Protein AF-A0A382W140-F1 (afdb_monomer_lite)

Radius of gyration: 18.47 Å; chains: 1; bounding box: 61×32×42 Å

Sequence (96 aa):
VRPHAYLLALFIAIIAVGCSSFDRDWGKAAGQSSQGIEGRWVGRWHSDHNQHNGVLRCLINKKSGDVYETRFHAKYKLSIFTISYPYDMEMTITRT

pLDDT: mean 88.65, std 7.66, range [60.28, 96.5]

Secondary structure (DSSP, 8-state):
--HHHHHHHHHHHHHHT---HHHHHHHHGGGPPPSSS-EEEEEEEE-TTT--EEEEEEEEEEEETTEEEEEEEEEEEETTEEEEEEEEEEEEPPP-

Foldseek 3Di:
DDVVVVVVVVVVVVVVVPDDPVVVVLVVLVPDDDPDDFGKDWDKDADPVPRDMDIKIKGWADDDDQKIKIWIWDWDDDPPDIDIDIDIDIDGDDDD

Structure (mmCIF, N/CA/C/O backbone):
data_AF-A0A382W140-F1
#
_entry.id   AF-A0A382W140-F1
#
loop_
_atom_site.group_PDB
_atom_site.id
_atom_site.type_symbol
_atom_site.label_atom_id
_atom_site.label_alt_id
_atom_site.label_comp_id
_atom_site.label_asym_id
_atom_site.label_entity_id
_atom_site.label_seq_id
_atom_site.pdbx_PDB_ins_code
_atom_site.Cartn_x
_atom_site.Cartn_y
_atom_site.Cartn_z
_atom_site.occupancy
_atom_site.B_iso_or_equiv
_atom_site.auth_seq_id
_atom_site.auth_comp_id
_atom_site.auth_asym_id
_atom_site.auth_atom_id
_atom_site.pdbx_PDB_model_num
ATOM 1 N N . VAL A 1 1 ? 42.313 -5.596 -18.307 1.00 60.28 1 VAL A N 1
ATOM 2 C CA . VAL A 1 1 ? 40.943 -5.919 -17.833 1.00 60.28 1 VAL A CA 1
ATOM 3 C C . VAL A 1 1 ? 39.965 -4.929 -18.461 1.00 60.28 1 VAL A C 1
ATOM 5 O O . VAL A 1 1 ? 40.348 -3.778 -18.621 1.00 60.28 1 VAL A O 1
ATOM 8 N N . ARG A 1 2 ? 38.788 -5.359 -18.943 1.00 80.75 2 ARG A N 1
ATOM 9 C CA . ARG A 1 2 ? 37.925 -4.537 -19.820 1.00 80.75 2 ARG A CA 1
ATOM 10 C C . ARG A 1 2 ? 36.994 -3.623 -18.994 1.00 80.75 2 ARG A C 1
ATOM 12 O O . ARG A 1 2 ? 36.103 -4.157 -18.342 1.00 80.75 2 ARG A O 1
ATOM 19 N N . PRO A 1 3 ? 37.125 -2.283 -19.051 1.00 78.88 3 PRO A N 1
ATOM 20 C CA . PRO A 1 3 ? 36.345 -1.351 -18.218 1.00 78.88 3 PRO A CA 1
ATOM 21 C C . PRO A 1 3 ? 34.826 -1.469 -18.427 1.00 78.88 3 PRO A C 1
ATOM 23 O O . PRO A 1 3 ? 34.052 -1.354 -17.483 1.00 78.88 3 PRO A O 1
ATOM 26 N N . HIS A 1 4 ? 34.404 -1.816 -19.643 1.00 84.50 4 HIS A N 1
ATOM 27 C CA . HIS A 1 4 ? 33.007 -2.067 -20.004 1.0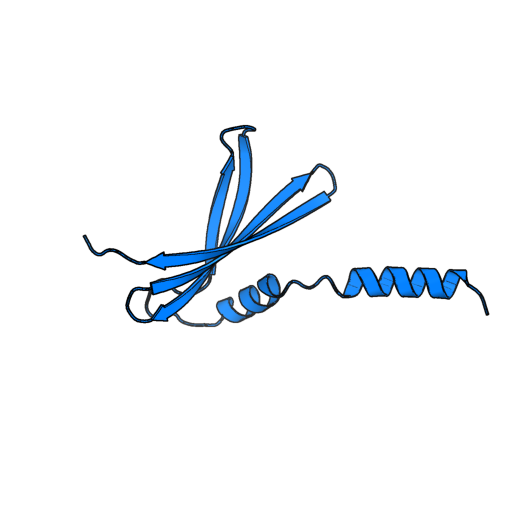0 84.50 4 HIS A CA 1
ATOM 28 C C . HIS A 1 4 ? 32.361 -3.209 -19.203 1.00 84.50 4 HIS A C 1
ATOM 30 O O . HIS A 1 4 ? 31.177 -3.140 -18.889 1.00 84.50 4 HIS A O 1
ATOM 36 N N . ALA A 1 5 ? 33.131 -4.239 -18.835 1.00 87.88 5 ALA A N 1
ATOM 37 C CA . ALA A 1 5 ? 32.616 -5.349 -18.037 1.00 87.88 5 ALA A CA 1
ATOM 38 C C . ALA A 1 5 ? 32.295 -4.907 -16.600 1.00 87.88 5 ALA A C 1
ATOM 40 O O . ALA A 1 5 ? 31.299 -5.344 -16.033 1.00 87.88 5 ALA A O 1
ATOM 41 N N . TYR A 1 6 ? 33.094 -3.994 -16.040 1.00 90.56 6 TYR A N 1
ATOM 42 C CA . TYR A 1 6 ? 32.853 -3.431 -14.712 1.00 90.56 6 TYR A CA 1
ATOM 43 C C . TYR A 1 6 ? 31.662 -2.474 -14.693 1.00 90.56 6 TYR A C 1
ATOM 45 O O . TYR A 1 6 ? 30.860 -2.529 -13.767 1.00 90.56 6 TYR A O 1
ATOM 53 N N . LEU A 1 7 ? 31.504 -1.646 -15.731 1.00 91.94 7 LEU A N 1
ATOM 54 C CA . LEU A 1 7 ? 30.344 -0.758 -15.862 1.00 91.94 7 LEU A CA 1
ATOM 55 C C . LEU A 1 7 ? 29.039 -1.544 -16.021 1.00 91.94 7 LEU A C 1
ATOM 57 O O . LEU A 1 7 ? 28.046 -1.221 -15.374 1.00 91.94 7 LEU A O 1
ATOM 61 N N . LEU A 1 8 ? 29.050 -2.609 -16.827 1.00 92.31 8 LEU A N 1
ATOM 62 C CA . LEU A 1 8 ? 27.895 -3.491 -16.980 1.00 92.31 8 LEU A CA 1
ATOM 63 C C . LEU A 1 8 ? 27.563 -4.218 -15.670 1.00 92.31 8 LEU A C 1
ATOM 65 O O . LEU A 1 8 ? 26.401 -4.261 -15.272 1.00 92.31 8 LEU A O 1
ATOM 69 N N . ALA A 1 9 ? 28.574 -4.748 -14.976 1.00 90.50 9 ALA A N 1
ATOM 70 C CA . ALA A 1 9 ? 28.383 -5.399 -13.683 1.00 90.50 9 ALA A CA 1
ATOM 71 C C . ALA A 1 9 ? 27.814 -4.431 -12.630 1.00 90.50 9 ALA A C 1
ATOM 73 O O . ALA A 1 9 ? 26.896 -4.799 -11.901 1.00 90.50 9 ALA A O 1
ATOM 74 N N . LEU A 1 10 ? 28.299 -3.184 -12.593 1.00 90.44 10 LEU A N 1
ATOM 75 C CA . LEU A 1 10 ? 27.784 -2.141 -11.705 1.00 90.44 10 LEU A CA 1
ATOM 76 C C . LEU A 1 10 ? 26.325 -1.790 -12.027 1.00 90.44 10 LEU A C 1
ATOM 78 O O . LEU A 1 10 ? 25.503 -1.690 -11.121 1.00 90.44 10 LEU A O 1
ATOM 82 N N . PHE A 1 11 ? 25.984 -1.655 -13.309 1.00 88.19 11 PHE A N 1
ATOM 83 C CA . PHE A 1 11 ? 24.617 -1.367 -13.744 1.00 88.19 11 PHE A CA 1
ATOM 84 C C . PHE A 1 11 ? 23.637 -2.488 -13.359 1.00 88.19 11 PHE A C 1
ATOM 86 O O . PHE A 1 11 ? 22.569 -2.218 -12.814 1.00 88.19 11 PHE A O 1
ATOM 93 N N . ILE A 1 12 ? 24.024 -3.752 -13.564 1.00 87.06 12 ILE A N 1
ATOM 94 C CA . ILE A 1 12 ? 23.226 -4.918 -13.152 1.00 87.06 12 ILE A CA 1
ATOM 95 C C . ILE A 1 12 ? 23.074 -4.962 -11.627 1.00 87.06 12 ILE A C 1
ATOM 97 O O . ILE A 1 12 ? 21.975 -5.212 -11.129 1.00 87.06 12 ILE A O 1
ATOM 101 N N . ALA A 1 13 ? 24.149 -4.680 -10.884 1.00 84.50 13 ALA A N 1
ATOM 102 C CA . ALA A 1 13 ? 24.110 -4.648 -9.426 1.00 84.50 13 ALA A CA 1
ATOM 103 C C . ALA A 1 13 ? 23.114 -3.598 -8.910 1.00 84.50 13 ALA A C 1
ATOM 105 O O . ALA A 1 13 ? 22.335 -3.904 -8.015 1.00 84.50 13 ALA A O 1
ATOM 106 N N . ILE A 1 14 ? 23.065 -2.402 -9.510 1.00 81.69 14 ILE A N 1
ATOM 107 C CA . ILE A 1 14 ? 22.118 -1.339 -9.129 1.00 81.69 14 ILE A CA 1
ATOM 108 C C . ILE A 1 14 ? 20.660 -1.773 -9.350 1.00 81.69 14 ILE A C 1
ATOM 110 O O . ILE A 1 14 ? 19.808 -1.520 -8.499 1.00 81.69 14 ILE A O 1
ATOM 114 N N . ILE A 1 15 ? 20.365 -2.470 -10.452 1.00 76.31 15 ILE A N 1
ATOM 115 C CA . ILE A 1 15 ? 19.005 -2.950 -10.751 1.00 76.31 15 ILE A CA 1
ATOM 116 C C . ILE A 1 15 ? 18.570 -4.050 -9.766 1.00 76.31 15 ILE A C 1
ATOM 118 O O . ILE A 1 15 ? 17.399 -4.116 -9.387 1.00 76.31 15 ILE A O 1
ATOM 122 N N . ALA A 1 16 ? 19.501 -4.890 -9.306 1.00 69.38 16 ALA A N 1
ATOM 123 C CA . ALA A 1 16 ? 19.202 -6.017 -8.422 1.00 69.38 16 ALA A CA 1
ATOM 124 C C . ALA A 1 16 ? 18.811 -5.615 -6.983 1.00 69.38 16 ALA A C 1
ATOM 126 O O . ALA A 1 16 ? 18.155 -6.393 -6.293 1.00 69.38 16 ALA A O 1
ATOM 127 N N . VAL A 1 17 ? 19.156 -4.405 -6.520 1.00 67.69 17 VAL A N 1
ATOM 128 C CA . VAL A 1 17 ? 18.848 -3.936 -5.148 1.00 67.69 17 VAL A CA 1
ATOM 129 C C . VAL A 1 17 ? 17.401 -3.414 -5.014 1.00 67.69 17 VAL A C 1
ATOM 131 O O . VAL A 1 17 ? 16.938 -3.122 -3.916 1.00 67.69 17 VAL A O 1
ATOM 134 N N . GLY A 1 18 ? 16.631 -3.351 -6.106 1.00 61.44 18 GLY A N 1
ATOM 135 C CA . GLY A 1 18 ? 15.292 -2.744 -6.158 1.00 61.44 18 GLY A CA 1
ATOM 136 C C . GLY A 1 18 ? 14.141 -3.476 -5.444 1.00 61.44 18 GLY A C 1
ATOM 137 O O . GLY A 1 18 ? 12.984 -3.117 -5.660 1.00 61.44 18 GLY A O 1
ATOM 138 N N . CYS A 1 19 ? 14.394 -4.492 -4.611 1.00 65.00 19 CYS A N 1
ATOM 139 C CA . CYS A 1 19 ? 13.326 -5.123 -3.826 1.00 65.00 19 CYS A CA 1
ATOM 140 C C . CYS A 1 19 ? 12.863 -4.184 -2.702 1.00 65.00 19 CYS A C 1
ATOM 142 O O . CYS A 1 19 ? 13.579 -3.967 -1.724 1.00 65.00 19 CYS A O 1
ATOM 144 N N . SER A 1 20 ? 11.650 -3.637 -2.825 1.00 78.50 20 SER A N 1
ATOM 145 C CA . SER A 1 20 ? 11.085 -2.753 -1.804 1.00 78.50 20 SER A CA 1
ATOM 146 C C . SER A 1 20 ? 10.817 -3.514 -0.497 1.00 78.50 20 SER A C 1
ATOM 148 O O . SER A 1 20 ? 10.417 -4.683 -0.500 1.00 78.50 20 SER A O 1
ATOM 150 N N . SER A 1 21 ? 10.995 -2.847 0.649 1.00 87.56 21 SER A N 1
ATOM 151 C CA . SER A 1 21 ? 10.580 -3.400 1.949 1.00 87.56 21 SER A CA 1
ATOM 152 C C . SER A 1 21 ? 9.083 -3.719 1.967 1.00 87.56 21 SER A C 1
ATOM 154 O O . SER A 1 21 ? 8.675 -4.714 2.560 1.00 87.56 21 SER A O 1
ATOM 156 N N . PHE A 1 22 ? 8.284 -2.926 1.247 1.00 91.62 22 PHE A N 1
ATOM 157 C CA . PHE A 1 22 ? 6.847 -3.113 1.116 1.00 91.62 22 PHE A CA 1
ATOM 158 C C . PHE A 1 22 ? 6.482 -4.465 0.496 1.00 91.62 22 PHE A C 1
ATOM 160 O O . PHE A 1 22 ? 5.670 -5.179 1.070 1.00 91.62 22 PHE A O 1
ATOM 167 N N . ASP A 1 23 ? 7.073 -4.853 -0.640 1.00 91.00 23 ASP A N 1
ATOM 168 C 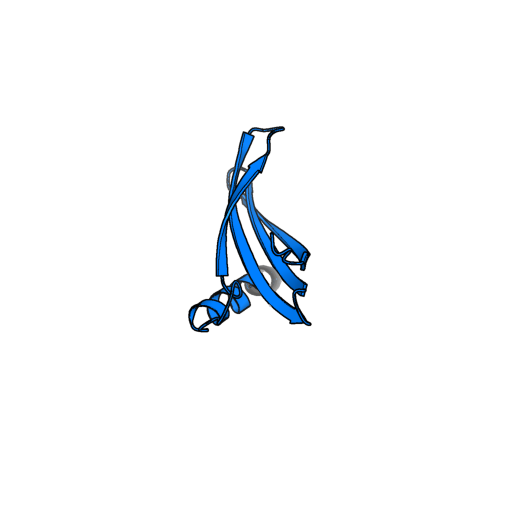CA . ASP A 1 23 ? 6.714 -6.111 -1.315 1.00 91.00 23 ASP A CA 1
ATOM 169 C C . ASP A 1 23 ? 7.058 -7.338 -0.459 1.00 91.00 23 ASP A C 1
ATOM 171 O O . ASP A 1 23 ? 6.298 -8.309 -0.410 1.00 91.00 23 ASP A O 1
ATOM 175 N N . ARG A 1 24 ? 8.172 -7.275 0.279 1.00 91.25 24 ARG A N 1
ATOM 176 C CA . ARG A 1 24 ? 8.544 -8.313 1.246 1.00 91.25 24 ARG A CA 1
ATOM 177 C C . ARG A 1 24 ? 7.527 -8.407 2.382 1.00 91.25 24 ARG A C 1
ATOM 179 O O . ARG A 1 24 ? 7.072 -9.503 2.707 1.00 91.25 24 ARG A O 1
ATOM 186 N N . ASP A 1 25 ? 7.187 -7.279 2.995 1.00 93.75 25 ASP A N 1
ATOM 187 C CA . ASP A 1 25 ? 6.266 -7.240 4.134 1.00 93.75 25 ASP A CA 1
ATOM 188 C C . ASP A 1 25 ? 4.832 -7.607 3.687 1.00 93.75 25 ASP A C 1
ATOM 190 O O . ASP A 1 25 ? 4.121 -8.326 4.387 1.00 93.75 25 ASP A O 1
ATOM 194 N N . TRP A 1 26 ? 4.458 -7.247 2.454 1.00 94.38 26 TRP A N 1
ATOM 195 C CA . TRP A 1 26 ? 3.231 -7.674 1.781 1.00 94.38 26 TRP A CA 1
ATOM 196 C C . TRP A 1 26 ? 3.160 -9.186 1.586 1.00 94.38 26 TRP A C 1
ATOM 198 O O . TRP A 1 26 ? 2.103 -9.782 1.778 1.00 94.38 26 TRP A O 1
ATOM 208 N N . GLY A 1 27 ? 4.265 -9.829 1.210 1.00 93.56 27 GLY A N 1
ATOM 209 C CA . GLY A 1 27 ? 4.334 -11.288 1.143 1.00 93.56 27 GLY A CA 1
ATOM 210 C C . GLY A 1 27 ? 4.123 -11.932 2.515 1.00 93.56 27 GLY A C 1
ATOM 211 O O . GLY A 1 27 ? 3.305 -12.839 2.650 1.00 93.56 27 GLY A O 1
ATOM 212 N N . LYS A 1 28 ? 4.802 -11.420 3.549 1.00 92.44 28 LYS A N 1
ATOM 213 C CA . LYS A 1 28 ? 4.703 -11.935 4.927 1.00 92.44 28 LYS A CA 1
ATOM 214 C C . LYS A 1 28 ? 3.289 -11.828 5.501 1.00 92.44 28 LYS A C 1
ATOM 216 O O . LYS A 1 28 ? 2.799 -12.787 6.090 1.00 92.44 28 LYS A O 1
ATOM 221 N N . ALA A 1 29 ? 2.614 -10.703 5.272 1.00 92.50 29 ALA A N 1
ATOM 222 C CA . ALA A 1 29 ? 1.256 -10.468 5.759 1.00 92.50 29 ALA A CA 1
ATOM 223 C C . ALA A 1 29 ? 0.198 -11.386 5.107 1.00 92.50 29 ALA A C 1
ATOM 225 O O . ALA A 1 29 ? -0.935 -11.442 5.570 1.00 92.50 29 ALA A O 1
ATOM 226 N N . ALA A 1 30 ? 0.533 -12.118 4.036 1.00 89.25 30 ALA A N 1
ATOM 227 C CA . ALA A 1 30 ? -0.395 -13.040 3.380 1.00 89.25 30 ALA A CA 1
ATOM 228 C C . ALA A 1 30 ? -0.744 -14.278 4.215 1.00 89.25 30 ALA A C 1
ATOM 230 O O . ALA A 1 30 ? -1.823 -14.832 4.030 1.00 89.25 30 ALA A O 1
ATOM 231 N N . GLY A 1 31 ? 0.167 -14.715 5.087 1.00 82.75 31 GLY A N 1
ATOM 232 C CA . GLY A 1 31 ? 0.007 -15.923 5.902 1.00 82.75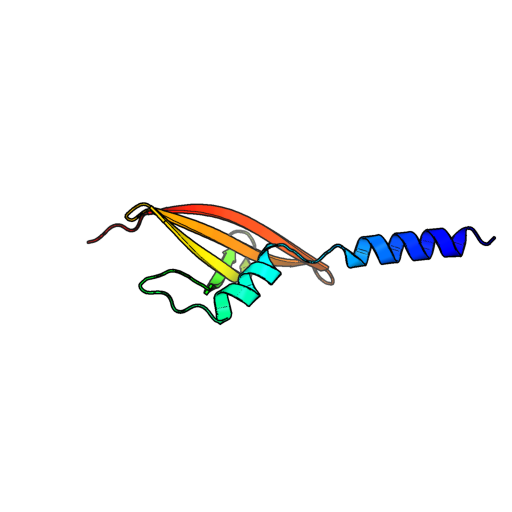 31 GLY A CA 1
ATOM 233 C C . GLY A 1 31 ? -0.371 -15.654 7.358 1.00 82.75 31 GLY A C 1
ATOM 234 O O . GLY A 1 31 ? -0.398 -16.587 8.153 1.00 82.75 31 GLY A O 1
ATOM 235 N N . GLN A 1 32 ? -0.613 -14.397 7.731 1.00 85.44 32 GLN A N 1
ATOM 236 C CA . GLN A 1 32 ? -0.925 -14.015 9.105 1.00 85.44 32 GLN A CA 1
ATOM 237 C C . GLN A 1 32 ? -2.440 -13.901 9.281 1.00 85.44 32 GLN A C 1
ATOM 239 O O . GLN A 1 32 ? -3.097 -13.165 8.549 1.00 85.44 32 GLN A O 1
ATOM 244 N N . SER A 1 33 ? -2.998 -14.619 10.257 1.00 80.75 33 SER A N 1
ATOM 245 C CA . SER A 1 33 ? -4.383 -14.417 10.686 1.00 80.75 33 SER A CA 1
ATOM 246 C C . SER A 1 33 ? -4.477 -13.131 11.507 1.00 80.75 33 SER A C 1
ATOM 248 O O . SER A 1 33 ? -3.768 -13.005 12.508 1.00 80.75 33 SER A O 1
ATOM 250 N N . SER A 1 34 ? -5.350 -12.201 11.123 1.00 82.12 34 SER A N 1
ATOM 251 C CA . SER A 1 34 ? -5.672 -11.022 11.931 1.00 82.12 34 SER A CA 1
ATOM 252 C C . SER A 1 34 ? -6.969 -11.230 12.715 1.00 82.12 34 SER A C 1
ATOM 254 O O . SER A 1 34 ? -7.856 -11.973 12.299 1.00 82.12 34 SER A O 1
ATOM 256 N N . GLN A 1 35 ? -7.054 -10.603 13.890 1.00 82.75 35 GLN A N 1
ATOM 257 C CA . GLN A 1 35 ? -8.246 -10.624 14.749 1.00 82.75 35 GLN A CA 1
ATOM 258 C C . GLN A 1 35 ? -9.136 -9.384 14.547 1.00 82.75 35 GLN A C 1
ATOM 260 O O . GLN A 1 35 ? -10.162 -9.247 15.210 1.00 82.75 35 GLN A O 1
ATOM 265 N N . GLY A 1 36 ? -8.749 -8.481 13.646 1.00 87.31 36 GLY A N 1
ATOM 266 C CA . GLY A 1 36 ? -9.453 -7.246 13.330 1.00 87.31 36 GLY A CA 1
ATOM 267 C C . GLY A 1 36 ? -9.206 -6.827 11.882 1.00 87.31 36 GLY A C 1
ATOM 268 O O . GLY A 1 36 ? -9.302 -7.638 10.964 1.00 87.31 36 GLY A O 1
ATOM 269 N N . ILE A 1 37 ? -8.912 -5.544 11.670 1.00 91.94 37 ILE A N 1
ATOM 270 C CA . ILE A 1 37 ? -8.690 -4.980 10.329 1.00 91.94 37 ILE A CA 1
ATOM 271 C C . ILE A 1 37 ? -7.229 -5.069 9.866 1.00 91.94 37 ILE A C 1
ATOM 273 O O . ILE A 1 37 ? -6.878 -4.517 8.827 1.00 91.94 37 ILE A O 1
ATOM 277 N N . GLU A 1 38 ? -6.341 -5.687 10.639 1.00 94.69 38 GLU A N 1
ATOM 278 C CA . GLU A 1 38 ? -4.925 -5.779 10.296 1.00 94.69 38 GLU A CA 1
ATOM 279 C C . GLU A 1 38 ? -4.693 -6.666 9.067 1.00 94.69 38 GLU A C 1
ATOM 281 O O . GLU A 1 38 ? -5.496 -7.539 8.726 1.00 94.69 38 GLU A O 1
ATOM 286 N N . GLY A 1 39 ? -3.545 -6.468 8.424 1.00 94.69 39 GLY A N 1
ATOM 287 C CA . GLY A 1 39 ? -3.098 -7.262 7.291 1.00 94.69 39 GLY A CA 1
ATOM 288 C C . GLY A 1 39 ? -3.194 -6.512 5.968 1.00 94.69 39 GLY A C 1
ATOM 289 O O . GLY A 1 39 ? -2.947 -5.307 5.883 1.00 94.69 39 GLY A O 1
ATOM 290 N N . ARG A 1 40 ? -3.467 -7.264 4.900 1.00 95.62 40 ARG A N 1
ATOM 291 C CA . ARG A 1 40 ? -3.369 -6.782 3.519 1.00 95.62 40 ARG A CA 1
ATOM 292 C C . ARG A 1 40 ? -4.706 -6.300 3.002 1.00 95.62 40 ARG A C 1
ATOM 294 O O . ARG A 1 40 ? -5.662 -7.066 2.934 1.00 95.62 40 ARG A O 1
ATOM 301 N N . TRP A 1 41 ? -4.698 -5.083 2.487 1.00 95.50 41 TRP A N 1
ATOM 302 C CA . TRP A 1 41 ? -5.849 -4.464 1.858 1.00 95.50 41 TRP A CA 1
ATOM 303 C C . TRP A 1 41 ? -5.539 -4.097 0.417 1.00 95.50 41 TRP A C 1
ATOM 305 O O . TRP A 1 41 ? -4.453 -3.611 0.089 1.00 95.50 41 TRP A O 1
ATOM 315 N N . VAL A 1 42 ? -6.511 -4.347 -0.456 1.00 96.25 42 VAL A N 1
ATOM 316 C CA . VAL A 1 42 ? -6.461 -3.963 -1.865 1.00 96.25 42 VAL A CA 1
ATOM 317 C C . VAL A 1 42 ? -7.672 -3.092 -2.155 1.00 96.25 42 VAL A C 1
ATOM 319 O O . VAL A 1 42 ? -8.808 -3.527 -2.002 1.00 96.25 42 VAL A O 1
ATOM 322 N N . GLY A 1 43 ? -7.411 -1.869 -2.596 1.00 95.00 43 GLY A N 1
ATOM 323 C CA . GLY A 1 43 ? -8.408 -0.923 -3.071 1.00 95.00 43 GLY A CA 1
ATOM 324 C C . GLY A 1 43 ? -8.017 -0.333 -4.422 1.00 95.00 43 GLY A C 1
ATOM 325 O O . GLY A 1 43 ? -7.166 -0.862 -5.148 1.00 95.00 43 GLY A O 1
ATOM 326 N N . ARG A 1 44 ? -8.633 0.801 -4.753 1.00 94.69 44 ARG A N 1
ATOM 327 C CA . ARG A 1 44 ? -8.355 1.575 -5.964 1.00 94.69 44 ARG A CA 1
ATOM 328 C C . ARG A 1 44 ? -8.036 3.013 -5.576 1.00 94.69 44 ARG A C 1
ATOM 330 O O . ARG A 1 44 ? -8.780 3.606 -4.806 1.00 94.69 44 ARG A O 1
ATOM 337 N N . TRP A 1 45 ? -6.958 3.564 -6.126 1.00 92.94 45 TRP A N 1
ATOM 338 C CA . TRP A 1 45 ? -6.721 5.005 -6.099 1.00 92.94 45 TRP A CA 1
ATOM 339 C C . TRP A 1 45 ? -7.314 5.635 -7.360 1.00 92.94 45 TRP A C 1
ATOM 341 O O . TRP A 1 45 ? -7.310 5.010 -8.426 1.00 92.94 45 TRP A O 1
ATOM 351 N N . HIS A 1 46 ? -7.821 6.855 -7.235 1.00 93.81 46 HIS A N 1
ATOM 352 C CA . HIS A 1 46 ? -8.376 7.648 -8.326 1.00 93.81 46 HIS A CA 1
ATOM 353 C C . HIS A 1 46 ? -7.936 9.104 -8.152 1.00 93.81 46 HIS A C 1
ATOM 355 O O . HIS A 1 46 ? -7.884 9.598 -7.029 1.00 93.81 46 HIS A O 1
ATOM 361 N N . SER A 1 47 ? -7.573 9.758 -9.252 1.00 91.44 47 SER A N 1
ATOM 362 C CA . SER A 1 47 ? -7.195 11.168 -9.301 1.00 91.44 47 SER A CA 1
ATOM 363 C C . SER A 1 47 ? -8.254 11.934 -10.075 1.00 91.44 47 SER A C 1
ATOM 365 O O . SER A 1 47 ? -8.372 11.763 -11.287 1.00 91.44 47 SER A O 1
ATOM 367 N N . ASP A 1 48 ? -8.976 12.823 -9.399 1.00 95.62 48 ASP A N 1
ATOM 368 C CA . ASP A 1 48 ? -10.003 13.645 -10.046 1.00 95.62 48 ASP A CA 1
ATOM 369 C C . ASP A 1 48 ? -9.397 14.618 -11.074 1.00 95.62 48 ASP A C 1
ATOM 371 O O . ASP A 1 48 ? -10.020 14.935 -12.086 1.00 95.62 48 ASP A O 1
ATOM 375 N N . HIS A 1 49 ? -8.148 15.047 -10.861 1.00 93.94 49 HIS A N 1
ATOM 376 C CA . HIS A 1 49 ? -7.471 16.032 -11.707 1.00 93.94 49 HIS A CA 1
ATOM 377 C C . HIS A 1 49 ? -7.192 15.532 -13.132 1.00 93.94 49 HIS A C 1
ATOM 379 O O . HIS A 1 49 ? -7.382 16.267 -14.096 1.00 93.94 49 HIS A O 1
ATOM 385 N N . ASN A 1 50 ? -6.718 14.292 -13.273 1.00 92.19 50 ASN A N 1
ATOM 386 C CA . ASN A 1 50 ? -6.305 13.727 -14.566 1.00 92.19 50 ASN A CA 1
ATOM 387 C C . ASN A 1 50 ? -6.960 12.377 -14.883 1.00 92.19 50 ASN A C 1
ATOM 389 O O . ASN A 1 50 ? -6.572 11.723 -15.847 1.00 92.19 50 ASN A O 1
ATOM 393 N N . GLN A 1 51 ? -7.925 11.946 -14.066 1.00 93.38 51 GLN A N 1
ATOM 394 C CA . GLN A 1 51 ? -8.687 10.700 -14.208 1.00 93.38 51 GLN A CA 1
ATOM 395 C C . GLN A 1 51 ? -7.838 9.418 -14.162 1.00 93.38 51 GLN A C 1
ATOM 397 O O . GLN A 1 51 ? -8.341 8.302 -14.354 1.00 93.38 51 GLN A O 1
ATOM 402 N N . HIS A 1 52 ? -6.544 9.541 -13.856 1.00 91.31 52 HIS A N 1
ATOM 403 C CA . HIS A 1 52 ? -5.694 8.384 -13.655 1.00 91.31 52 HIS A CA 1
ATOM 404 C C . HIS A 1 52 ? -6.141 7.624 -12.412 1.00 91.31 52 HIS A C 1
ATOM 406 O O . HIS A 1 52 ? -6.601 8.187 -11.420 1.00 91.31 52 HIS A O 1
ATOM 412 N N . ASN A 1 53 ? -6.021 6.307 -12.485 1.00 93.50 53 ASN A N 1
ATOM 413 C CA . ASN A 1 53 ? -6.443 5.421 -11.422 1.00 93.50 53 ASN A CA 1
ATOM 414 C C . ASN A 1 53 ? -5.653 4.117 -11.481 1.00 93.50 53 ASN A C 1
ATOM 416 O O . ASN A 1 53 ? -5.016 3.787 -12.486 1.00 93.50 53 ASN A O 1
ATOM 420 N N . GLY A 1 54 ? -5.705 3.353 -10.399 1.00 92.25 54 GLY A N 1
ATOM 421 C CA . GLY A 1 54 ? -5.009 2.080 -10.340 1.00 92.25 54 GLY A CA 1
ATOM 422 C C . GLY A 1 54 ? -5.211 1.349 -9.028 1.00 92.25 54 GLY A C 1
ATOM 423 O O . GLY A 1 54 ? -5.933 1.796 -8.141 1.00 92.25 54 GLY A O 1
ATOM 424 N N . VAL A 1 55 ? -4.564 0.193 -8.911 1.00 94.12 55 VAL A N 1
ATOM 425 C CA . VAL A 1 55 ? -4.596 -0.604 -7.683 1.00 94.12 55 VAL A CA 1
ATOM 426 C C . VAL A 1 55 ? -3.847 0.134 -6.578 1.00 94.12 55 VAL A C 1
ATOM 428 O O . VAL A 1 55 ? -2.714 0.578 -6.778 1.00 94.12 55 VAL A O 1
ATOM 431 N N . LEU A 1 56 ? -4.476 0.217 -5.410 1.00 95.19 56 LEU A N 1
ATOM 432 C CA . LEU A 1 56 ? -3.880 0.718 -4.181 1.00 95.19 56 LEU A CA 1
ATOM 433 C C . LEU A 1 56 ? -3.736 -0.446 -3.207 1.00 95.19 56 LEU A C 1
ATOM 435 O O . LEU A 1 56 ? -4.729 -1.058 -2.820 1.00 95.19 56 LEU A O 1
ATOM 439 N N . ARG A 1 57 ? -2.504 -0.774 -2.826 1.00 96.25 57 ARG A N 1
ATOM 440 C CA . ARG A 1 57 ? -2.248 -1.741 -1.755 1.00 96.25 57 ARG A CA 1
ATOM 441 C C . ARG A 1 57 ? -2.069 -0.994 -0.444 1.00 96.25 57 ARG A C 1
ATOM 443 O O . ARG A 1 57 ? -1.500 0.093 -0.446 1.00 96.25 57 ARG A O 1
ATOM 450 N N . CYS A 1 58 ? -2.519 -1.584 0.653 1.00 96.50 58 CYS A N 1
ATOM 451 C CA . CYS A 1 58 ? -2.287 -1.060 1.989 1.00 96.50 58 CYS A CA 1
ATOM 452 C C . CYS A 1 58 ? -1.960 -2.195 2.961 1.00 96.50 58 CYS A C 1
ATOM 454 O O . CYS A 1 58 ? -2.578 -3.260 2.913 1.00 96.50 58 CYS A O 1
ATOM 456 N N . LEU A 1 59 ? -0.966 -1.973 3.815 1.00 96.44 59 LEU A N 1
ATOM 457 C CA . LEU A 1 59 ? -0.695 -2.810 4.977 1.00 96.44 59 LEU A CA 1
ATOM 458 C C . LEU A 1 59 ? -1.170 -2.079 6.220 1.00 96.44 59 LEU A C 1
ATOM 460 O O . LEU A 1 59 ? -0.727 -0.959 6.458 1.00 96.44 59 LEU A O 1
ATOM 464 N N . ILE A 1 60 ? -2.040 -2.717 6.998 1.00 95.81 60 ILE A N 1
ATOM 465 C CA . ILE A 1 60 ? -2.539 -2.183 8.264 1.00 95.81 60 ILE A CA 1
ATOM 466 C C . ILE A 1 60 ? -1.937 -3.001 9.402 1.00 95.81 60 ILE A C 1
ATOM 468 O O . ILE A 1 60 ? -2.125 -4.216 9.454 1.00 95.81 60 ILE A O 1
ATOM 472 N N . ASN A 1 61 ? -1.243 -2.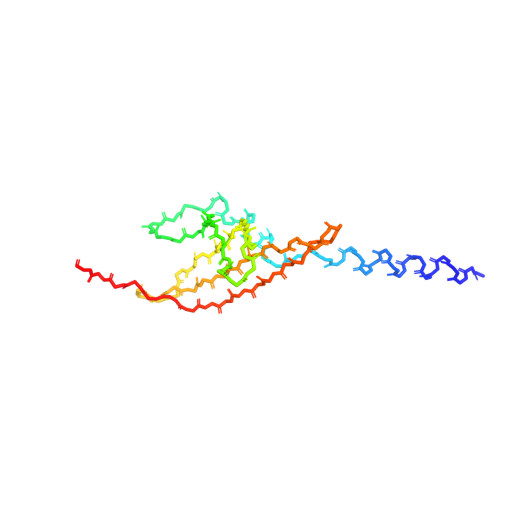338 10.323 1.00 94.00 61 ASN A N 1
ATOM 473 C CA . ASN A 1 61 ? -0.669 -2.943 11.520 1.00 94.00 61 ASN A CA 1
ATOM 474 C C . ASN A 1 61 ? -1.195 -2.225 12.760 1.00 94.00 61 ASN A C 1
ATOM 476 O O . ASN A 1 61 ? -1.229 -0.997 12.812 1.00 94.00 61 ASN A O 1
ATOM 480 N N . LYS A 1 62 ? -1.584 -2.976 13.788 1.00 93.38 62 LYS A N 1
ATOM 481 C CA . LYS A 1 62 ? -2.010 -2.387 15.059 1.00 93.38 62 LYS A CA 1
ATOM 482 C C . LYS A 1 62 ? -0.810 -1.792 15.796 1.00 93.38 62 LYS A C 1
ATOM 484 O O . LYS A 1 62 ? 0.176 -2.492 16.008 1.00 93.38 62 LYS A O 1
ATOM 489 N N . LYS A 1 63 ? -0.907 -0.519 16.196 1.00 91.81 63 LYS A N 1
ATOM 490 C CA . LYS A 1 63 ? 0.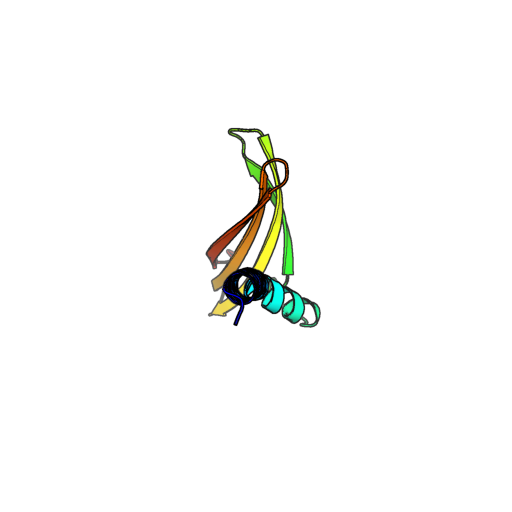099 0.151 17.035 1.00 91.81 63 LYS A CA 1
ATOM 491 C C . LYS A 1 63 ? -0.268 0.035 18.511 1.00 91.81 63 LYS A C 1
ATOM 493 O O . LYS A 1 63 ? 0.437 -0.619 19.273 1.00 91.81 63 LYS A O 1
ATOM 498 N N . SER A 1 64 ? -1.387 0.638 18.912 1.00 90.62 64 SER A N 1
ATOM 499 C CA . SER A 1 64 ? -1.843 0.654 20.309 1.00 90.62 64 SER A CA 1
ATOM 500 C C . SER A 1 64 ? -3.314 1.049 20.410 1.00 90.62 64 SER A C 1
ATOM 502 O O . SER A 1 64 ? -3.729 2.011 19.770 1.00 90.62 64 SER A O 1
ATOM 504 N N . GLY A 1 65 ? -4.096 0.367 21.252 1.00 89.38 65 GLY A N 1
ATOM 505 C CA . GLY A 1 65 ? -5.519 0.686 21.422 1.00 89.38 65 GLY A CA 1
ATOM 506 C C . GLY A 1 65 ? -6.283 0.600 20.096 1.00 89.38 65 GLY A C 1
ATOM 507 O O . GLY A 1 65 ? -6.257 -0.446 19.448 1.00 89.38 65 GLY A O 1
ATOM 508 N N . ASP A 1 66 ? -6.919 1.702 19.693 1.00 91.00 66 ASP A N 1
ATOM 509 C CA . ASP A 1 66 ? -7.618 1.845 18.405 1.00 91.00 66 ASP A CA 1
ATOM 510 C C . ASP A 1 66 ? -6.779 2.584 17.334 1.00 91.00 66 ASP A C 1
ATOM 512 O O . ASP A 1 66 ? -7.314 2.984 16.299 1.00 91.00 66 ASP A O 1
ATOM 516 N N . VAL A 1 67 ? -5.469 2.757 17.567 1.00 94.38 67 VAL A N 1
ATOM 517 C CA . VAL A 1 67 ? -4.513 3.364 16.625 1.00 94.38 67 VAL A CA 1
ATOM 518 C C . VAL A 1 67 ? -3.784 2.289 15.823 1.00 94.38 67 VAL A C 1
ATOM 520 O O . VAL A 1 67 ? -3.219 1.332 16.370 1.00 94.38 67 VAL A O 1
ATOM 523 N N . TYR A 1 68 ? -3.747 2.497 14.514 1.00 95.56 68 TYR A N 1
ATOM 524 C CA . TYR A 1 68 ? -3.136 1.623 13.526 1.00 95.56 68 TYR A CA 1
ATOM 525 C C . TYR A 1 68 ? -2.134 2.409 12.689 1.00 95.56 68 TYR A C 1
ATOM 527 O O . TYR A 1 68 ? -2.349 3.568 12.343 1.00 95.56 68 TYR A O 1
ATOM 535 N N . GLU A 1 69 ? -1.036 1.760 12.335 1.00 95.56 69 GLU A N 1
ATOM 536 C CA . GLU A 1 69 ? -0.161 2.218 11.268 1.00 95.56 69 GLU A CA 1
ATOM 537 C C . GLU A 1 69 ? -0.654 1.651 9.944 1.00 95.56 69 GLU A C 1
ATOM 539 O O . GLU A 1 69 ? -0.977 0.466 9.835 1.00 95.56 69 GLU A O 1
ATOM 544 N N . THR A 1 70 ? -0.683 2.499 8.928 1.00 96.19 70 THR A N 1
ATOM 545 C CA . THR A 1 70 ? -1.072 2.120 7.577 1.00 96.19 70 THR A CA 1
ATOM 546 C C . THR A 1 70 ? 0.033 2.506 6.612 1.00 96.19 70 THR A C 1
ATOM 548 O O . THR A 1 70 ? 0.556 3.616 6.666 1.00 96.19 70 THR A O 1
ATOM 551 N N . ARG A 1 71 ? 0.413 1.572 5.743 1.00 96.25 71 ARG A N 1
ATOM 552 C CA . ARG A 1 71 ? 1.429 1.778 4.707 1.00 96.25 71 ARG A CA 1
ATOM 553 C C . ARG A 1 71 ? 0.771 1.578 3.359 1.00 96.25 71 ARG A C 1
ATOM 555 O O . ARG A 1 71 ? 0.491 0.445 2.964 1.00 96.25 71 ARG A O 1
ATOM 562 N N . PHE A 1 72 ? 0.487 2.669 2.669 1.00 95.50 72 PHE A N 1
ATOM 563 C CA . PHE A 1 72 ? -0.098 2.666 1.339 1.00 95.50 72 PHE A CA 1
ATOM 564 C C . PHE A 1 72 ? 0.985 2.538 0.278 1.00 95.50 72 PHE A C 1
ATOM 566 O O . PHE A 1 72 ? 2.075 3.087 0.396 1.00 95.50 72 PHE A O 1
ATOM 573 N N . HIS A 1 73 ? 0.669 1.817 -0.789 1.00 94.31 73 HIS A N 1
ATOM 574 C CA . HIS A 1 73 ? 1.558 1.623 -1.920 1.00 94.31 73 HIS A CA 1
ATOM 575 C C . HIS A 1 73 ? 0.752 1.665 -3.214 1.00 94.31 73 HIS A C 1
ATOM 577 O O . HIS A 1 73 ? 0.092 0.694 -3.611 1.00 94.31 73 HIS A O 1
ATOM 583 N N . ALA A 1 74 ? 0.794 2.826 -3.863 1.00 92.94 74 ALA A N 1
ATOM 584 C CA . ALA A 1 74 ? 0.174 3.053 -5.158 1.00 92.94 74 ALA A CA 1
ATOM 585 C C . ALA A 1 74 ? 1.186 2.801 -6.275 1.00 92.94 74 ALA A C 1
ATOM 587 O O . ALA A 1 74 ? 2.369 3.116 -6.143 1.00 92.94 74 ALA A O 1
ATOM 588 N N . LYS A 1 75 ? 0.707 2.276 -7.405 1.00 89.44 75 LYS A N 1
ATOM 589 C CA . LYS A 1 75 ? 1.475 2.233 -8.653 1.00 89.44 75 LYS A CA 1
ATOM 590 C C . LYS A 1 75 ? 0.877 3.207 -9.653 1.00 89.44 75 LYS A C 1
ATOM 592 O O . LYS A 1 75 ? -0.323 3.156 -9.926 1.00 89.44 75 LYS A O 1
ATOM 597 N N . TYR A 1 76 ? 1.735 4.044 -10.215 1.00 87.19 76 TYR A N 1
ATOM 598 C CA . TYR A 1 76 ? 1.419 5.012 -11.248 1.00 87.19 76 TYR A CA 1
ATOM 599 C C . TYR A 1 76 ? 2.112 4.603 -12.549 1.00 87.19 76 TYR A C 1
ATOM 601 O O . TYR A 1 76 ? 3.332 4.432 -12.589 1.00 87.19 76 TYR A O 1
ATOM 609 N N . LYS A 1 77 ? 1.332 4.403 -13.613 1.00 85.06 77 LYS A N 1
ATOM 610 C CA . LYS A 1 77 ? 1.850 3.981 -14.920 1.00 85.06 77 LYS A CA 1
ATOM 611 C C . LYS A 1 77 ? 2.124 5.202 -15.798 1.00 85.06 77 LYS A C 1
ATOM 613 O O . LYS A 1 77 ? 1.222 5.990 -16.062 1.00 85.06 77 LYS A O 1
ATOM 618 N N . LEU A 1 78 ? 3.361 5.322 -16.268 1.00 84.25 78 LEU A N 1
ATOM 619 C CA . LEU A 1 78 ? 3.861 6.335 -17.196 1.00 84.25 78 LEU A CA 1
ATOM 620 C C . LEU A 1 78 ? 4.319 5.648 -18.481 1.00 84.25 78 LEU A C 1
ATOM 622 O O . LEU A 1 78 ? 5.495 5.316 -18.613 1.00 84.25 78 LEU A O 1
ATOM 626 N N . SER A 1 79 ? 3.404 5.433 -19.429 1.00 82.88 79 SER A N 1
ATOM 627 C CA . SER A 1 79 ? 3.704 4.713 -20.67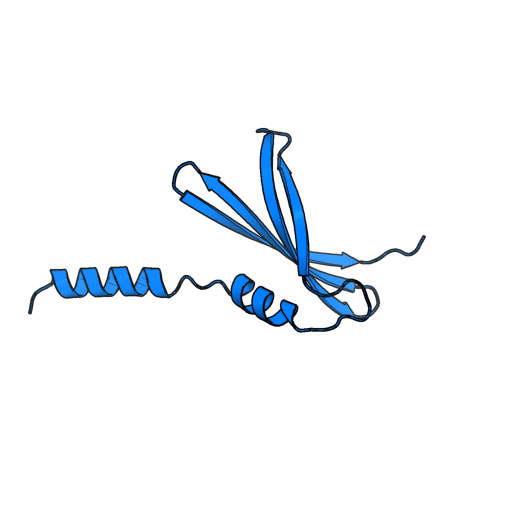6 1.00 82.88 79 SER A CA 1
ATOM 628 C C . SER A 1 79 ? 4.403 3.367 -20.382 1.00 82.88 79 SER A C 1
ATOM 630 O O . SER A 1 79 ? 3.763 2.461 -19.849 1.00 82.88 79 SER A O 1
ATOM 632 N N . ILE A 1 80 ? 5.708 3.247 -20.646 1.00 84.19 80 ILE A N 1
ATOM 633 C CA . ILE A 1 80 ? 6.521 2.043 -20.399 1.00 84.19 80 ILE A CA 1
ATOM 634 C C . ILE A 1 80 ? 7.069 1.913 -18.967 1.00 84.19 80 ILE A C 1
ATOM 636 O O . ILE A 1 80 ? 7.556 0.849 -18.593 1.00 84.19 80 ILE A O 1
ATOM 640 N N . PHE A 1 81 ? 6.997 2.966 -18.153 1.00 83.25 81 PHE A N 1
ATOM 641 C CA . PHE A 1 81 ? 7.498 2.970 -16.781 1.00 83.25 81 PHE A CA 1
ATOM 642 C C . PHE A 1 81 ? 6.360 2.828 -15.772 1.00 83.25 81 PHE A C 1
ATOM 644 O O . PHE A 1 81 ? 5.247 3.308 -15.973 1.00 83.25 81 PHE A O 1
ATOM 651 N N . THR A 1 82 ? 6.636 2.178 -14.644 1.00 83.62 82 THR A N 1
ATOM 652 C CA . THR A 1 82 ? 5.738 2.177 -13.485 1.00 83.62 82 THR A CA 1
ATOM 653 C C . THR A 1 82 ? 6.500 2.713 -12.290 1.00 83.62 82 THR A C 1
ATOM 655 O O . THR A 1 82 ? 7.499 2.125 -11.883 1.00 83.62 82 THR A O 1
ATOM 658 N N . ILE A 1 83 ? 6.015 3.813 -11.726 1.00 85.25 83 ILE A N 1
ATOM 659 C CA . ILE A 1 83 ? 6.553 4.396 -10.499 1.00 85.25 83 ILE A CA 1
ATOM 660 C C . ILE A 1 83 ? 5.659 3.960 -9.345 1.00 85.25 83 ILE A C 1
ATOM 662 O O . ILE A 1 83 ? 4.439 3.869 -9.497 1.00 85.25 83 ILE A O 1
ATOM 666 N N . SER A 1 84 ? 6.266 3.656 -8.203 1.00 84.38 84 SER A N 1
ATOM 667 C CA . SER A 1 84 ? 5.522 3.350 -6.983 1.00 84.38 84 SER A CA 1
ATOM 668 C C . SER A 1 84 ? 5.687 4.480 -5.977 1.00 84.38 84 SER A C 1
ATOM 670 O O . SER A 1 84 ? 6.773 5.042 -5.861 1.00 84.38 84 SER A O 1
ATOM 672 N N . TYR A 1 85 ? 4.614 4.794 -5.259 1.00 81.44 85 TYR A N 1
ATOM 673 C CA . TYR A 1 85 ? 4.589 5.836 -4.237 1.00 81.44 85 TYR A CA 1
ATOM 674 C C . TYR A 1 85 ? 4.173 5.212 -2.901 1.00 81.44 85 TYR A C 1
ATOM 676 O O . TYR A 1 85 ? 2.999 4.844 -2.756 1.00 81.44 85 TYR A O 1
ATOM 684 N N . PRO A 1 86 ? 5.117 5.026 -1.957 1.00 86.50 86 PRO A N 1
ATOM 685 C CA . PRO A 1 86 ? 4.792 4.636 -0.595 1.00 86.50 86 PRO A CA 1
ATOM 686 C C . PRO A 1 86 ? 4.287 5.848 0.196 1.00 86.50 86 PRO A C 1
ATOM 688 O O . PRO A 1 86 ? 4.812 6.952 0.047 1.00 86.50 86 PRO A O 1
ATOM 691 N N . TYR A 1 87 ? 3.284 5.640 1.041 1.00 89.88 87 TYR A N 1
ATOM 692 C CA . TYR A 1 87 ? 2.781 6.662 1.952 1.00 89.88 87 TYR A CA 1
ATOM 693 C C . TYR A 1 87 ? 2.354 6.021 3.267 1.00 89.88 87 TYR A C 1
ATOM 695 O O . TYR A 1 87 ? 1.441 5.195 3.287 1.00 89.88 87 TYR A O 1
ATOM 703 N N . ASP A 1 88 ? 3.013 6.412 4.351 1.00 93.19 88 ASP A N 1
ATOM 704 C CA . ASP A 1 88 ? 2.779 5.851 5.675 1.00 93.19 88 ASP A CA 1
ATOM 705 C C . ASP A 1 88 ? 2.007 6.872 6.517 1.00 93.19 88 ASP A C 1
ATOM 707 O O . ASP A 1 88 ? 2.367 8.050 6.568 1.00 93.19 88 ASP A O 1
ATOM 711 N N . MET A 1 89 ? 0.927 6.432 7.160 1.00 93.81 89 MET A N 1
ATOM 712 C CA . MET A 1 89 ? 0.082 7.289 7.989 1.00 93.81 89 MET A CA 1
ATOM 713 C C . MET A 1 89 ? -0.511 6.526 9.170 1.00 93.81 89 MET A C 1
ATOM 715 O O . MET A 1 89 ? -0.695 5.307 9.126 1.00 93.81 89 MET A O 1
ATOM 719 N N . GLU A 1 90 ? -0.840 7.260 10.227 1.00 95.31 90 GLU A N 1
ATOM 720 C CA . GLU A 1 90 ? -1.600 6.722 11.349 1.00 95.31 90 GLU A CA 1
ATOM 721 C C . GLU A 1 90 ? -3.099 6.845 11.081 1.00 95.31 90 GLU A C 1
ATOM 723 O O . GLU A 1 90 ? -3.578 7.833 10.524 1.00 95.31 90 GLU A O 1
ATOM 728 N N . MET A 1 91 ? -3.836 5.815 11.475 1.00 93.69 91 MET A N 1
ATOM 729 C CA . MET A 1 91 ? -5.281 5.730 11.346 1.00 93.69 91 MET A CA 1
ATOM 730 C C . MET A 1 91 ? -5.876 5.349 12.697 1.00 93.69 91 MET A C 1
ATOM 732 O O . MET A 1 91 ? -5.429 4.391 13.327 1.00 93.69 91 MET A O 1
ATOM 736 N N . THR A 1 92 ? -6.921 6.057 13.111 1.00 93.62 92 THR A N 1
ATOM 737 C CA . THR A 1 92 ? -7.691 5.732 14.315 1.00 93.62 92 THR A CA 1
ATOM 738 C C . THR A 1 92 ? -9.066 5.228 13.911 1.00 93.62 92 THR A C 1
ATOM 740 O O . THR A 1 92 ? -9.724 5.835 13.067 1.00 93.62 92 THR A O 1
ATOM 743 N N . ILE A 1 93 ? -9.516 4.132 14.516 1.00 88.31 93 ILE A N 1
ATOM 744 C CA . ILE A 1 93 ? -10.876 3.629 14.300 1.00 88.31 93 ILE A CA 1
ATOM 745 C C . ILE A 1 93 ? -11.829 4.333 15.266 1.00 88.31 93 ILE A C 1
ATOM 747 O O . ILE A 1 93 ? -11.680 4.228 16.481 1.00 88.31 93 ILE A O 1
ATOM 751 N N . THR A 1 94 ? -12.842 5.011 14.730 1.00 87.81 94 THR A N 1
ATOM 752 C CA . THR A 1 94 ? -13.958 5.552 15.518 1.00 87.81 94 THR A CA 1
ATOM 753 C C . THR A 1 94 ? -15.121 4.566 15.494 1.00 87.81 94 THR A C 1
ATOM 755 O O . THR A 1 94 ? -15.500 4.077 14.431 1.00 87.81 94 THR A O 1
ATOM 758 N N . ARG A 1 95 ? -15.688 4.260 16.664 1.00 82.50 95 ARG A N 1
ATOM 759 C CA . ARG A 1 95 ? -16.905 3.446 16.784 1.00 82.50 95 ARG A CA 1
ATOM 760 C C . ARG A 1 95 ? -18.108 4.385 16.793 1.00 82.50 95 ARG A C 1
ATOM 762 O O . ARG A 1 95 ? -18.147 5.298 17.614 1.00 82.50 95 ARG A O 1
ATOM 769 N N . THR A 1 96 ? -19.024 4.178 15.855 1.00 74.25 96 THR A N 1
ATOM 770 C CA . THR A 1 96 ? -20.343 4.827 15.782 1.00 74.25 96 THR A CA 1
ATOM 771 C C . THR A 1 96 ? -21.385 4.038 16.545 1.00 74.25 96 THR A C 1
ATOM 773 O O . THR A 1 96 ? -21.317 2.790 16.454 1.00 74.25 96 THR A O 1
#

Organism: NCBI:txid408172